Protein AF-A0A257L0M3-F1 (afdb_monomer_lite)

Structure (mmCIF, N/CA/C/O backbone):
data_AF-A0A257L0M3-F1
#
_entry.id   AF-A0A257L0M3-F1
#
loop_
_atom_site.group_PDB
_atom_site.id
_atom_site.type_symbol
_atom_site.label_atom_id
_atom_site.label_alt_id
_atom_site.label_comp_id
_atom_site.label_asym_id
_atom_site.label_entity_id
_atom_site.label_seq_id
_atom_site.pdbx_PDB_ins_code
_atom_site.Cartn_x
_atom_site.Cartn_y
_atom_site.Cartn_z
_atom_site.occupancy
_atom_site.B_iso_or_equiv
_atom_site.auth_seq_id
_atom_site.auth_comp_id
_atom_site.auth_asym_id
_atom_site.auth_atom_id
_atom_site.pdbx_PDB_model_num
ATOM 1 N N . MET A 1 1 ? -18.513 -4.319 19.931 1.00 28.31 1 MET A N 1
ATOM 2 C CA . MET A 1 1 ? -18.727 -4.997 21.227 1.00 28.31 1 MET A CA 1
ATOM 3 C C . MET A 1 1 ? -20.217 -4.934 21.518 1.00 28.31 1 MET A C 1
ATOM 5 O O . MET A 1 1 ? -20.731 -3.859 21.796 1.00 28.31 1 MET A O 1
ATOM 9 N N . HIS A 1 2 ? -20.927 -6.035 21.277 1.00 31.61 2 HIS A N 1
ATOM 10 C CA . HIS A 1 2 ? -22.366 -6.120 21.515 1.00 31.61 2 HIS A CA 1
ATOM 11 C C . HIS A 1 2 ? -22.559 -6.333 23.012 1.00 31.61 2 HIS A C 1
ATOM 13 O O . HIS A 1 2 ? -22.292 -7.417 23.520 1.00 31.61 2 HIS A O 1
ATOM 19 N N . PHE A 1 3 ? -22.949 -5.285 23.728 1.00 29.92 3 PHE A N 1
ATOM 20 C CA . PHE A 1 3 ? -23.363 -5.436 25.114 1.00 29.92 3 PHE A CA 1
ATOM 21 C C . PHE A 1 3 ? -24.826 -5.864 25.121 1.00 29.92 3 PHE A C 1
ATOM 23 O O . PHE A 1 3 ? -25.729 -5.040 25.011 1.00 29.92 3 PHE A O 1
ATOM 30 N N . ALA A 1 4 ? -25.052 -7.170 25.228 1.00 31.69 4 ALA A N 1
ATOM 31 C CA . ALA A 1 4 ? -26.301 -7.676 25.767 1.00 31.69 4 ALA A CA 1
ATOM 32 C C . ALA A 1 4 ? -26.230 -7.487 27.287 1.00 31.69 4 ALA A C 1
ATOM 34 O O . ALA A 1 4 ? -25.560 -8.239 27.990 1.00 31.69 4 ALA A O 1
ATOM 35 N N . GLY A 1 5 ? -26.852 -6.422 27.784 1.00 37.19 5 GLY A N 1
ATOM 36 C CA . GLY A 1 5 ? -27.081 -6.265 29.213 1.00 37.19 5 GLY A CA 1
ATOM 37 C C . GLY A 1 5 ? -28.329 -7.045 29.597 1.00 37.19 5 GLY A C 1
ATOM 38 O O . GLY A 1 5 ? -29.402 -6.764 29.073 1.00 37.19 5 GLY A O 1
ATOM 39 N N . ILE A 1 6 ? -28.192 -8.012 30.502 1.00 42.16 6 ILE A N 1
ATOM 40 C CA . ILE A 1 6 ? -29.328 -8.591 31.220 1.00 42.16 6 ILE A CA 1
ATOM 41 C C . ILE A 1 6 ? -29.352 -7.900 32.576 1.00 42.16 6 ILE A C 1
ATOM 43 O O . ILE A 1 6 ? -28.386 -7.991 33.332 1.00 42.16 6 ILE A O 1
ATOM 47 N N . TYR A 1 7 ? -30.441 -7.216 32.896 1.00 50.66 7 TYR A N 1
ATOM 48 C CA . TYR A 1 7 ? -30.700 -6.762 34.256 1.00 50.66 7 TYR A CA 1
ATOM 49 C C . TYR A 1 7 ? -32.107 -7.172 34.669 1.00 50.66 7 TYR A C 1
ATOM 51 O O . TYR A 1 7 ? -33.036 -7.195 33.864 1.00 50.66 7 TYR A O 1
ATOM 59 N N . TYR A 1 8 ? -32.229 -7.541 35.939 1.00 40.22 8 TYR A N 1
ATOM 60 C CA . TYR A 1 8 ? -33.493 -7.860 36.581 1.00 40.22 8 TYR A CA 1
ATOM 61 C C .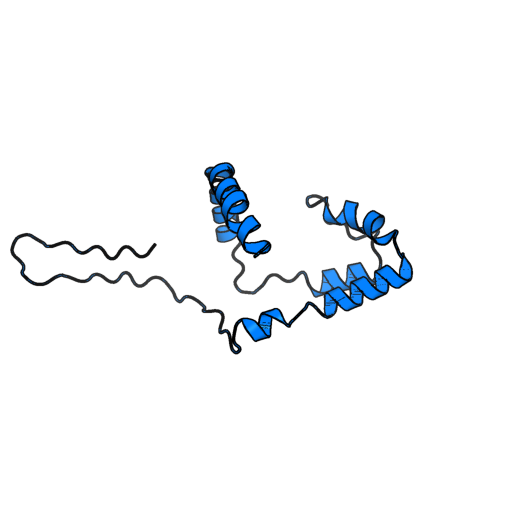 TYR A 1 8 ? -33.936 -6.638 37.379 1.00 40.22 8 TYR A C 1
ATOM 63 O O . TYR A 1 8 ? -33.232 -6.210 38.297 1.00 40.22 8 TYR A O 1
ATOM 71 N N . GLU A 1 9 ? -35.104 -6.084 37.067 1.00 51.84 9 GLU A N 1
ATOM 72 C CA . GLU A 1 9 ? -35.770 -5.182 38.003 1.00 51.84 9 GLU A CA 1
ATOM 73 C C . GLU A 1 9 ? -36.277 -5.997 39.201 1.00 51.84 9 GLU A C 1
ATOM 75 O O . GLU A 1 9 ? -36.806 -7.103 39.039 1.00 51.84 9 GLU A O 1
ATOM 80 N N . ARG A 1 10 ? -36.082 -5.484 40.426 1.00 43.84 10 ARG A N 1
ATOM 81 C CA . ARG A 1 10 ? -36.520 -6.181 41.646 1.00 43.84 10 ARG A CA 1
ATOM 82 C C . ARG A 1 10 ? -38.020 -6.464 41.559 1.00 43.84 10 ARG A C 1
ATOM 84 O O . ARG A 1 10 ? -38.823 -5.540 41.606 1.00 43.84 10 ARG A O 1
ATOM 91 N N . GLY A 1 11 ? -38.376 -7.746 41.497 1.00 56.09 11 GLY A N 1
ATOM 92 C CA . GLY A 1 11 ? -39.762 -8.215 41.554 1.00 56.09 11 GLY A CA 1
ATOM 93 C C . GLY A 1 11 ? -40.331 -8.779 40.250 1.00 56.09 11 GLY A C 1
ATOM 94 O O . GLY A 1 11 ? -41.473 -9.229 40.268 1.00 56.09 11 GLY A O 1
ATOM 95 N N . GLN A 1 12 ? -39.574 -8.822 39.147 1.00 46.19 12 GLN A N 1
ATOM 96 C CA . GLN A 1 12 ? -40.017 -9.488 37.914 1.00 46.19 12 GLN A CA 1
ATOM 97 C C . GLN A 1 12 ? -39.204 -10.750 37.598 1.00 46.19 12 GLN A C 1
ATOM 99 O O . GLN A 1 12 ? -37.977 -10.753 37.619 1.00 46.19 12 GLN A O 1
ATOM 104 N N . THR A 1 13 ? -39.912 -11.836 37.275 1.00 45.59 13 THR A N 1
ATOM 105 C CA . THR A 1 13 ? -39.354 -13.154 36.916 1.00 45.59 13 THR A CA 1
ATOM 106 C C . THR A 1 13 ? -39.085 -13.317 35.419 1.00 45.59 13 THR A C 1
ATOM 108 O O . THR A 1 13 ? -38.689 -14.396 34.982 1.00 45.59 13 THR A O 1
ATOM 111 N N . LYS A 1 14 ? -39.302 -12.270 34.612 1.00 42.16 14 LYS A N 1
ATOM 112 C CA . LYS A 1 14 ? -39.086 -12.303 33.162 1.00 42.16 14 LYS A CA 1
ATOM 113 C C . LYS A 1 14 ? -38.119 -11.191 32.745 1.00 42.16 14 LYS A C 1
ATOM 115 O O . LYS A 1 14 ? -38.353 -10.043 33.114 1.00 42.16 14 LYS A O 1
ATOM 120 N N . PRO A 1 15 ? -37.051 -11.505 31.992 1.00 39.66 15 PRO A N 1
ATOM 121 C CA . PRO A 1 15 ? -36.113 -10.500 31.507 1.00 39.66 15 PRO A CA 1
ATOM 122 C C . PRO A 1 15 ? -36.780 -9.596 30.462 1.00 39.66 15 PRO A C 1
ATOM 124 O O . PRO A 1 15 ? -37.447 -10.078 29.544 1.00 39.66 15 PRO A O 1
ATOM 127 N N . VAL A 1 16 ? -36.570 -8.285 30.583 1.00 48.84 16 VAL A N 1
ATOM 128 C CA . VAL A 1 16 ? -36.954 -7.304 29.562 1.00 48.84 16 VAL A CA 1
ATOM 129 C C . VAL A 1 16 ? -35.793 -7.172 28.579 1.00 48.84 16 VAL A C 1
ATOM 131 O O . VAL A 1 16 ? -34.702 -6.743 28.948 1.00 48.84 16 VAL A O 1
ATOM 134 N N . PHE A 1 17 ? -36.014 -7.563 27.324 1.00 41.12 17 PHE A N 1
ATOM 135 C CA . PHE A 1 17 ? -35.018 -7.442 26.262 1.00 41.12 17 PHE A CA 1
ATOM 136 C C . PHE A 1 17 ? -35.160 -6.097 25.556 1.00 41.12 17 PHE A C 1
ATOM 138 O O . PHE A 1 17 ? -36.172 -5.832 24.910 1.00 41.12 17 PHE A O 1
ATOM 145 N N . PHE A 1 18 ? -34.123 -5.267 25.630 1.00 39.47 18 PHE A N 1
ATOM 146 C CA . PHE A 1 18 ? -34.006 -4.072 24.802 1.00 39.47 18 PHE A CA 1
ATOM 147 C C . PHE A 1 18 ? -33.018 -4.355 23.667 1.00 39.47 18 PHE A C 1
ATOM 149 O O . PHE A 1 18 ? -31.834 -4.586 23.912 1.00 39.47 18 PHE A O 1
ATOM 156 N N . VAL A 1 19 ? -33.493 -4.354 22.419 1.00 35.94 19 VAL A N 1
ATOM 157 C CA . VAL A 1 19 ? -32.631 -4.466 21.234 1.00 35.94 19 VAL A CA 1
ATOM 158 C C . VAL A 1 19 ? -32.458 -3.075 20.641 1.00 35.94 19 VAL A C 1
ATOM 160 O O . VAL A 1 19 ? -33.368 -2.524 20.027 1.00 35.94 19 VAL A O 1
ATOM 163 N N . PHE A 1 20 ? -31.271 -2.496 20.820 1.00 35.41 20 PHE A N 1
ATOM 164 C CA . PHE A 1 20 ? -30.882 -1.275 20.123 1.00 35.41 20 PHE A CA 1
ATOM 165 C C . PHE A 1 20 ? -30.473 -1.643 18.687 1.00 35.41 20 PHE A C 1
ATOM 167 O O . PHE A 1 20 ? -29.341 -2.056 18.436 1.00 35.41 20 PHE A O 1
ATOM 174 N N . LEU A 1 21 ? -31.411 -1.548 17.740 1.00 37.38 21 LEU A N 1
ATOM 175 C CA . LEU A 1 21 ? -31.163 -1.785 16.313 1.00 37.38 21 LEU A CA 1
ATOM 176 C C . LEU A 1 21 ? -30.291 -0.657 15.739 1.00 37.38 21 LEU A C 1
ATOM 178 O O . LEU A 1 21 ? -30.779 0.430 15.430 1.00 37.38 21 LEU A O 1
ATOM 182 N N . ARG A 1 22 ? -28.985 -0.908 15.581 1.00 38.88 22 ARG A N 1
ATOM 183 C CA . ARG A 1 22 ? -28.062 -0.000 14.885 1.00 38.88 22 ARG A CA 1
ATOM 184 C C . ARG A 1 22 ? -27.864 -0.475 13.439 1.00 38.88 22 ARG A C 1
ATOM 186 O O . ARG A 1 22 ? -27.424 -1.594 13.227 1.00 38.88 22 ARG A O 1
ATOM 193 N N . LYS A 1 23 ? -28.236 0.410 12.501 1.00 41.84 23 LYS A N 1
ATOM 194 C CA . LYS A 1 23 ? -27.929 0.513 11.054 1.00 41.84 23 LYS A CA 1
ATOM 195 C C . LYS A 1 23 ? -27.315 -0.710 10.344 1.00 41.84 23 LYS A C 1
ATOM 197 O O . LYS A 1 23 ? -26.229 -1.155 10.687 1.00 41.84 23 LYS A O 1
ATOM 202 N N . GLN A 1 24 ? -27.991 -1.112 9.260 1.00 39.97 24 GLN A N 1
ATOM 203 C CA . GLN A 1 24 ? -27.569 -2.042 8.203 1.00 39.97 24 GLN A CA 1
ATOM 204 C C . GLN A 1 24 ? -26.044 -2.136 8.027 1.00 39.97 24 GLN A C 1
ATOM 206 O O . GLN A 1 24 ? -25.404 -1.229 7.498 1.00 39.97 24 GLN A O 1
ATOM 211 N N . HIS A 1 25 ? -25.477 -3.269 8.438 1.00 42.81 25 HIS A N 1
ATOM 212 C CA . HIS A 1 25 ? -24.152 -3.685 8.007 1.00 42.81 25 HIS A CA 1
ATOM 213 C C . HIS A 1 25 ? -24.250 -4.164 6.558 1.00 42.81 25 HIS A C 1
ATOM 215 O O . HIS A 1 25 ? -24.905 -5.165 6.272 1.00 42.81 25 HIS A O 1
ATOM 221 N N . MET A 1 26 ? -23.610 -3.440 5.640 1.00 41.91 26 MET A N 1
ATOM 222 C CA . MET A 1 26 ? -23.312 -3.957 4.310 1.00 41.91 26 MET A CA 1
ATOM 223 C C . MET A 1 26 ? -22.301 -5.094 4.488 1.00 41.91 26 MET A C 1
ATOM 225 O O . MET A 1 26 ? -21.114 -4.856 4.693 1.00 41.91 26 MET A O 1
ATOM 229 N N . TYR A 1 27 ? -22.788 -6.333 4.518 1.00 49.69 27 TYR A N 1
ATOM 230 C CA . TYR A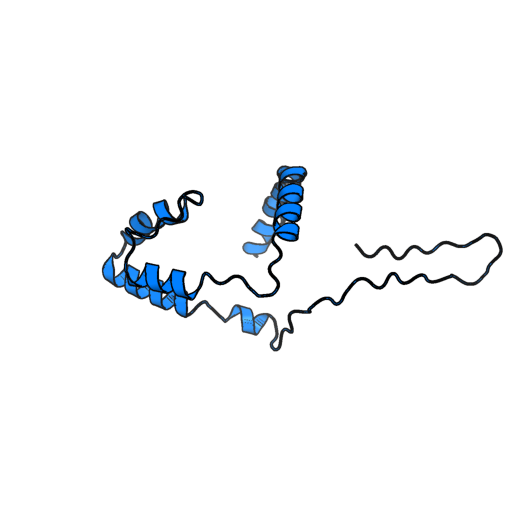 1 27 ? -21.935 -7.515 4.514 1.00 49.69 27 TYR A CA 1
ATOM 231 C C . TYR A 1 27 ? -21.253 -7.611 3.147 1.00 49.69 27 TYR A C 1
ATOM 233 O O . TYR A 1 27 ? -21.934 -7.606 2.122 1.00 49.69 27 TYR A O 1
ATOM 241 N N . PHE A 1 28 ? -19.920 -7.714 3.127 1.00 53.94 28 PHE A N 1
ATOM 242 C CA . PHE A 1 28 ? -19.195 -8.143 1.933 1.00 53.94 28 PHE A CA 1
ATOM 243 C C . PHE A 1 28 ? -19.673 -9.563 1.620 1.00 53.94 28 PHE A C 1
ATOM 245 O O . PHE A 1 28 ? -19.405 -10.500 2.376 1.00 53.94 28 PHE A O 1
ATOM 252 N N . LYS A 1 29 ? -20.493 -9.708 0.577 1.00 51.66 29 LYS A N 1
ATOM 253 C CA . LYS A 1 29 ? -21.022 -11.006 0.175 1.00 51.66 29 LYS A CA 1
ATOM 254 C C . LYS A 1 29 ? -19.874 -11.765 -0.480 1.00 51.66 29 LYS A C 1
ATOM 256 O O . LYS A 1 29 ? -19.539 -11.523 -1.631 1.00 51.66 29 LYS A O 1
ATOM 261 N N . MET A 1 30 ? -19.241 -12.636 0.294 1.00 59.88 30 MET A N 1
ATOM 262 C CA . MET A 1 30 ? -18.248 -13.579 -0.206 1.00 59.88 30 MET A CA 1
ATOM 263 C C . MET A 1 30 ? -19.003 -14.601 -1.058 1.00 59.88 30 MET A C 1
ATOM 265 O O . MET A 1 30 ? -19.607 -15.527 -0.521 1.00 59.88 30 MET A O 1
ATOM 269 N N . GLU A 1 31 ? -19.085 -14.363 -2.367 1.00 63.81 31 GLU A N 1
ATOM 270 C CA . GLU A 1 31 ? -19.781 -15.273 -3.290 1.00 63.81 31 GLU A CA 1
ATOM 271 C C . GLU A 1 31 ? -19.042 -16.612 -3.422 1.00 63.81 31 GLU A C 1
ATOM 273 O O . GLU A 1 31 ? -19.661 -17.645 -3.662 1.00 63.81 31 GLU A O 1
ATOM 278 N N . GLU A 1 32 ? -17.734 -16.598 -3.162 1.00 68.06 32 GLU A N 1
ATOM 279 C CA . GLU A 1 32 ? -16.848 -17.756 -3.109 1.00 68.06 32 GLU A CA 1
ATOM 280 C C . GLU A 1 32 ? -16.194 -17.870 -1.717 1.00 68.06 32 GLU A C 1
ATOM 282 O O . GLU A 1 32 ? -16.103 -16.895 -0.965 1.00 68.06 32 GLU A O 1
ATOM 287 N N . GLY A 1 33 ? -15.722 -19.067 -1.352 1.00 76.56 33 GLY A N 1
ATOM 288 C CA . GLY A 1 33 ? -14.977 -19.279 -0.105 1.00 76.56 33 GLY A CA 1
ATOM 289 C C . GLY A 1 33 ? -13.626 -18.546 -0.083 1.00 76.56 33 GLY A C 1
ATOM 290 O O . GLY A 1 33 ? -13.065 -18.220 -1.127 1.00 76.56 33 GLY A O 1
ATOM 291 N N . LEU A 1 34 ? -13.067 -18.326 1.116 1.00 78.94 34 LEU A N 1
ATOM 292 C CA . LEU A 1 34 ? -11.778 -17.631 1.311 1.00 78.94 34 LEU A CA 1
ATOM 293 C C . LEU A 1 34 ? -10.630 -18.223 0.477 1.00 78.94 34 LEU A C 1
ATOM 295 O O . LEU A 1 34 ? -9.771 -17.478 0.016 1.00 78.94 34 LEU A O 1
ATOM 299 N N . ASP A 1 35 ? -10.624 -19.540 0.263 1.00 84.38 35 ASP A N 1
ATOM 300 C CA . ASP A 1 35 ? -9.585 -20.217 -0.518 1.00 84.38 35 ASP A CA 1
ATOM 301 C C . ASP A 1 35 ? -9.545 -19.766 -1.978 1.00 84.38 35 ASP A C 1
ATOM 303 O O . ASP A 1 35 ? -8.460 -19.620 -2.531 1.00 84.38 35 ASP A O 1
ATOM 307 N N . ALA A 1 36 ? -10.698 -19.470 -2.584 1.00 85.88 36 ALA A N 1
ATOM 308 C CA . ALA A 1 36 ? -10.751 -18.987 -3.960 1.00 85.88 36 ALA A CA 1
ATOM 309 C C . ALA A 1 36 ? -10.142 -17.582 -4.086 1.00 85.88 36 ALA A C 1
ATOM 311 O O . ALA A 1 36 ? -9.394 -17.310 -5.021 1.00 85.88 36 ALA A O 1
ATOM 312 N N . TYR A 1 37 ? -10.396 -16.701 -3.114 1.00 84.38 37 TYR A N 1
ATOM 313 C CA . TYR A 1 37 ? -9.809 -15.358 -3.094 1.00 84.38 37 TYR A CA 1
ATOM 314 C C . TYR A 1 37 ? -8.302 -15.369 -2.830 1.00 84.38 37 TYR A C 1
ATOM 316 O O . TYR A 1 37 ? -7.598 -14.526 -3.371 1.00 84.38 37 TYR A O 1
ATOM 324 N N . ARG A 1 38 ? -7.785 -16.342 -2.067 1.00 84.25 38 ARG A N 1
ATOM 325 C CA . ARG A 1 38 ? -6.334 -16.505 -1.849 1.00 84.25 38 ARG A CA 1
ATOM 326 C C . ARG A 1 38 ? -5.559 -16.814 -3.132 1.00 84.25 38 ARG A C 1
ATOM 328 O O . ARG A 1 38 ? -4.360 -16.579 -3.169 1.00 84.25 38 ARG A O 1
ATOM 335 N N . GLN A 1 39 ? -6.228 -17.344 -4.156 1.00 87.94 39 GLN A N 1
ATOM 336 C CA . GLN A 1 39 ? -5.623 -17.646 -5.457 1.00 87.94 39 GLN A CA 1
ATOM 337 C C . GLN A 1 39 ? -5.735 -16.483 -6.458 1.00 87.94 39 GLN A C 1
ATOM 339 O O . GLN A 1 39 ? -5.274 -16.611 -7.589 1.00 87.94 39 GLN A O 1
ATOM 344 N N . LYS A 1 40 ? -6.365 -15.360 -6.082 1.00 88.19 40 LYS A N 1
ATOM 345 C CA . LYS A 1 40 ? -6.527 -14.187 -6.951 1.00 88.19 40 LYS A CA 1
ATOM 346 C C . LYS A 1 40 ? -5.455 -13.148 -6.619 1.00 88.19 40 LYS A C 1
ATOM 348 O O . LYS A 1 40 ? -5.388 -12.674 -5.489 1.00 88.19 40 LYS A O 1
ATOM 353 N N . GLY A 1 41 ? -4.632 -12.815 -7.612 1.00 89.62 41 GLY A N 1
ATOM 354 C CA . GLY A 1 41 ? -3.703 -11.683 -7.571 1.00 89.62 41 GLY A CA 1
ATOM 355 C C . GLY A 1 41 ? -4.332 -10.388 -8.094 1.00 89.62 41 GLY A C 1
ATOM 356 O O . GLY A 1 41 ? -5.545 -10.324 -8.321 1.00 89.62 41 GLY A O 1
ATOM 357 N N . ASP A 1 42 ? -3.496 -9.376 -8.320 1.00 93.62 42 ASP A N 1
ATOM 358 C CA . ASP A 1 42 ? -3.881 -8.114 -8.956 1.00 93.62 42 ASP A CA 1
ATOM 359 C C . ASP A 1 42 ? -3.308 -8.060 -10.376 1.00 93.62 42 ASP A C 1
ATOM 361 O O . ASP A 1 42 ? -2.214 -7.552 -10.605 1.00 93.62 42 ASP A O 1
ATOM 365 N N . LEU A 1 43 ? -4.075 -8.581 -11.339 1.00 93.12 43 LEU A N 1
ATOM 366 C CA . LEU A 1 43 ? -3.645 -8.680 -12.738 1.00 93.12 43 LEU A CA 1
ATOM 367 C C . LEU A 1 43 ? -3.225 -7.329 -13.334 1.00 93.12 43 LEU A C 1
ATOM 369 O O . LEU A 1 43 ? -2.278 -7.277 -14.113 1.00 93.12 43 LEU A O 1
ATOM 373 N N . LEU A 1 44 ? -3.913 -6.237 -12.982 1.00 92.81 44 LEU A N 1
ATOM 374 C CA . LEU A 1 44 ? -3.610 -4.921 -13.546 1.00 92.81 44 LEU A CA 1
ATOM 375 C C . LEU A 1 44 ? -2.283 -4.386 -13.001 1.00 92.81 44 LEU A C 1
ATOM 377 O O . LEU A 1 44 ? -1.494 -3.813 -13.757 1.00 92.81 44 LEU A O 1
ATOM 381 N N . ALA A 1 45 ? -2.029 -4.574 -11.704 1.00 93.62 45 ALA A N 1
ATOM 382 C CA . ALA A 1 45 ? -0.754 -4.209 -11.100 1.00 93.62 45 ALA A CA 1
ATOM 383 C C . ALA A 1 45 ? 0.386 -5.112 -11.600 1.00 93.62 45 ALA A C 1
ATOM 385 O O . ALA A 1 45 ? 1.465 -4.607 -11.916 1.00 93.62 45 ALA A O 1
ATOM 386 N N . ASP A 1 46 ? 0.142 -6.417 -11.734 1.00 94.56 46 ASP A N 1
ATOM 387 C CA . ASP A 1 46 ? 1.123 -7.395 -12.214 1.00 94.56 46 ASP A CA 1
ATOM 388 C C . ASP A 1 46 ? 1.591 -7.061 -13.644 1.00 94.56 46 ASP A C 1
ATOM 390 O O . ASP A 1 46 ? 2.795 -7.001 -13.912 1.00 94.56 46 ASP A O 1
ATOM 394 N N . GLU A 1 47 ? 0.658 -6.753 -14.553 1.00 95.25 47 GLU A N 1
ATOM 395 C CA . GLU A 1 47 ? 0.969 -6.345 -15.930 1.00 95.25 47 GLU A CA 1
ATOM 396 C C . GLU A 1 47 ? 1.747 -5.024 -15.998 1.00 95.25 47 GLU A C 1
ATOM 398 O O . GLU A 1 47 ? 2.663 -4.879 -16.817 1.00 95.25 47 GLU A O 1
ATOM 403 N N . LEU A 1 48 ? 1.402 -4.045 -15.153 1.00 94.25 48 LEU A N 1
ATOM 404 C CA . LEU A 1 48 ? 2.147 -2.789 -15.065 1.00 94.25 48 LEU A CA 1
ATOM 405 C C . LEU A 1 48 ? 3.582 -3.050 -14.601 1.00 94.25 48 LEU A C 1
ATOM 407 O O . LEU A 1 48 ? 4.530 -2.594 -15.242 1.00 94.25 48 LEU A O 1
ATOM 411 N N . MET A 1 49 ? 3.747 -3.800 -13.511 1.00 94.19 49 MET A N 1
ATOM 412 C CA . MET A 1 49 ? 5.061 -4.103 -12.950 1.00 94.19 49 MET A CA 1
ATOM 413 C C . MET A 1 49 ? 5.933 -4.864 -13.942 1.00 94.19 49 MET A C 1
ATOM 415 O O . MET A 1 49 ? 7.121 -4.559 -14.050 1.00 94.19 49 MET A O 1
ATOM 419 N N . GLN A 1 50 ? 5.356 -5.786 -14.716 1.00 95.12 50 GLN A N 1
ATOM 420 C CA . GLN A 1 50 ? 6.074 -6.472 -15.784 1.00 95.12 50 GLN A CA 1
ATOM 421 C C . GLN A 1 50 ? 6.604 -5.485 -16.835 1.00 95.12 50 GLN A C 1
ATOM 423 O O . GLN A 1 50 ? 7.799 -5.501 -17.129 1.00 95.12 50 GLN A O 1
ATOM 428 N N . LYS A 1 51 ? 5.761 -4.582 -17.354 1.00 94.44 51 LYS A N 1
ATOM 429 C CA . LYS A 1 51 ? 6.173 -3.577 -18.356 1.00 94.44 51 LYS A CA 1
ATOM 430 C C . LYS A 1 51 ? 7.269 -2.652 -17.834 1.00 94.44 51 LYS A C 1
ATOM 432 O O . LYS A 1 51 ? 8.259 -2.394 -18.519 1.00 94.44 51 LYS A O 1
ATOM 437 N N . LEU A 1 52 ? 7.116 -2.170 -16.603 1.00 94.06 52 LEU A N 1
ATOM 438 C CA . LEU A 1 52 ? 8.108 -1.305 -15.969 1.00 94.06 52 LEU A CA 1
ATOM 439 C C . LEU A 1 52 ? 9.430 -2.043 -15.729 1.00 94.06 52 LEU A C 1
ATOM 441 O O . LEU A 1 52 ? 10.506 -1.461 -15.887 1.00 94.06 52 LEU A O 1
ATOM 445 N N . PHE A 1 53 ? 9.369 -3.328 -15.381 1.00 95.62 53 PHE A N 1
ATOM 446 C CA . PHE A 1 53 ? 10.556 -4.151 -15.188 1.00 95.62 53 PHE A CA 1
ATOM 447 C C . PHE A 1 53 ? 11.261 -4.457 -16.513 1.00 95.62 53 PHE A C 1
ATOM 449 O O . PHE A 1 53 ? 12.485 -4.400 -16.571 1.00 95.62 53 PHE A O 1
ATOM 456 N N . GLU A 1 54 ? 10.526 -4.706 -17.596 1.00 95.56 54 GLU A N 1
ATOM 457 C CA . GLU A 1 54 ? 11.097 -4.848 -18.943 1.00 95.56 54 GLU A CA 1
ATOM 458 C C . GLU A 1 54 ? 11.809 -3.561 -19.398 1.00 95.56 54 GLU A C 1
ATOM 460 O O . GLU A 1 54 ? 12.850 -3.629 -20.054 1.00 95.56 54 GLU A O 1
ATOM 465 N N . LYS A 1 55 ? 11.299 -2.390 -18.994 1.00 94.50 55 LYS A N 1
ATOM 466 C CA . LYS A 1 55 ? 11.867 -1.075 -19.331 1.00 94.50 55 LYS A CA 1
ATOM 467 C C . LYS A 1 55 ? 13.104 -0.710 -18.504 1.00 94.50 55 LYS A C 1
ATOM 469 O O . LYS A 1 55 ? 14.101 -0.250 -19.058 1.00 94.50 55 LYS A O 1
ATOM 474 N N . HIS A 1 56 ? 13.055 -0.902 -17.185 1.00 93.19 56 HIS A N 1
ATOM 475 C CA . HIS A 1 56 ? 14.072 -0.388 -16.248 1.00 93.19 56 HIS A CA 1
ATOM 476 C C . HIS A 1 56 ? 14.928 -1.472 -15.585 1.00 93.19 56 HIS A C 1
ATOM 478 O O . HIS A 1 56 ? 15.951 -1.174 -14.954 1.00 93.19 56 HIS A O 1
ATOM 484 N N . GLY A 1 57 ? 14.530 -2.737 -15.708 1.00 93.00 57 GLY A N 1
ATOM 485 C CA . GLY A 1 57 ? 15.170 -3.879 -15.067 1.00 93.00 57 GLY A CA 1
ATOM 486 C C . GLY A 1 57 ? 15.287 -3.709 -13.552 1.00 93.00 57 GLY A C 1
ATOM 487 O O . GLY A 1 57 ? 14.415 -3.165 -12.876 1.00 93.00 57 GLY A O 1
ATOM 488 N N . HIS A 1 58 ? 16.429 -4.124 -13.006 1.00 91.75 58 HIS A N 1
ATOM 489 C CA . HIS A 1 58 ? 16.725 -4.059 -11.571 1.00 91.75 58 HIS A CA 1
ATOM 490 C C . HIS A 1 58 ? 16.709 -2.638 -10.974 1.00 91.75 58 HIS A C 1
ATOM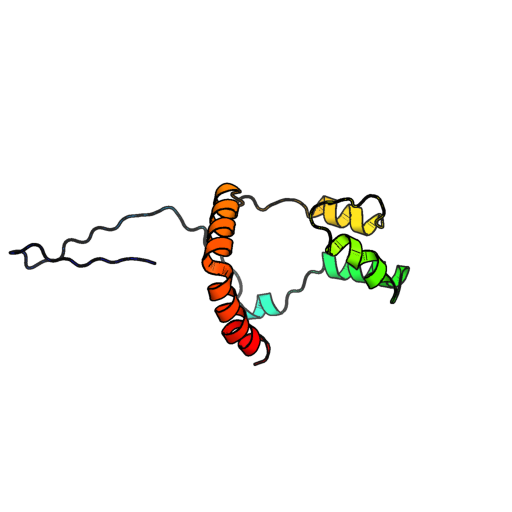 492 O O . HIS A 1 58 ? 16.634 -2.495 -9.755 1.00 91.75 58 HIS A O 1
ATOM 498 N N . LYS A 1 59 ? 16.787 -1.583 -11.799 1.00 92.00 59 LYS A N 1
ATOM 499 C CA . LYS A 1 59 ? 16.770 -0.191 -11.320 1.00 92.00 59 LYS A CA 1
ATOM 500 C C . LYS A 1 59 ? 15.371 0.299 -10.962 1.00 92.00 59 LYS A C 1
ATOM 502 O O . LYS A 1 59 ? 15.265 1.318 -10.285 1.00 92.00 59 LYS A O 1
ATOM 507 N N . LEU A 1 60 ? 14.323 -0.428 -11.359 1.00 90.88 60 LEU A N 1
ATOM 508 C CA . LEU A 1 60 ? 12.934 -0.037 -11.129 1.00 90.88 60 LEU A CA 1
ATOM 509 C C . LEU A 1 60 ? 12.650 0.300 -9.659 1.00 90.88 60 LEU A C 1
ATOM 511 O O . LEU A 1 60 ? 12.020 1.310 -9.370 1.00 90.88 60 LEU A O 1
ATOM 515 N N . GLY A 1 61 ? 13.175 -0.498 -8.724 1.00 86.00 61 GLY A N 1
ATOM 516 C CA . GLY A 1 61 ? 13.001 -0.239 -7.294 1.00 86.00 61 GLY A CA 1
ATOM 517 C C . GLY A 1 61 ? 13.552 1.124 -6.868 1.00 86.00 61 GLY A C 1
ATOM 518 O O . GLY A 1 61 ? 12.883 1.856 -6.153 1.00 86.00 61 GLY A O 1
ATOM 519 N N . ALA A 1 62 ? 14.730 1.519 -7.356 1.00 87.81 62 ALA A N 1
ATOM 520 C CA . ALA A 1 62 ? 15.311 2.823 -7.032 1.00 87.81 62 ALA A CA 1
ATOM 521 C C . ALA A 1 62 ? 14.516 3.999 -7.629 1.00 87.81 62 ALA A C 1
ATOM 523 O O . ALA A 1 62 ? 14.543 5.088 -7.066 1.00 87.81 62 ALA A O 1
ATOM 524 N N . ILE A 1 63 ? 13.811 3.774 -8.743 1.00 86.88 63 ILE A N 1
ATOM 525 C CA . ILE A 1 63 ? 12.956 4.774 -9.399 1.00 86.88 63 ILE A CA 1
ATOM 526 C C . ILE A 1 63 ? 11.631 4.930 -8.641 1.00 86.88 63 ILE A C 1
ATOM 528 O O . ILE A 1 63 ? 11.186 6.049 -8.404 1.00 86.88 63 ILE A O 1
ATOM 532 N N . LEU A 1 64 ? 11.015 3.818 -8.226 1.00 86.88 64 LEU A N 1
ATOM 533 C CA . LEU A 1 64 ? 9.711 3.833 -7.558 1.00 86.88 64 LEU A CA 1
ATOM 534 C C . LEU A 1 64 ? 9.794 4.167 -6.065 1.00 86.88 64 LEU A C 1
ATOM 536 O O . LEU A 1 64 ? 8.885 4.797 -5.536 1.00 86.88 64 LEU A O 1
ATOM 540 N N . MET A 1 65 ? 10.851 3.751 -5.364 1.00 86.44 65 MET A N 1
ATOM 541 C CA . MET A 1 65 ? 10.928 3.880 -3.902 1.00 86.44 65 MET A CA 1
ATOM 542 C C . MET A 1 65 ? 10.806 5.318 -3.379 1.00 86.44 65 MET A C 1
ATOM 544 O O . MET A 1 65 ? 10.063 5.495 -2.417 1.00 86.44 65 MET A O 1
ATOM 548 N N . PRO A 1 66 ? 11.465 6.341 -3.965 1.00 84.06 66 PRO A N 1
ATOM 549 C CA . PRO A 1 66 ? 11.286 7.725 -3.525 1.00 84.06 66 PRO A CA 1
ATOM 550 C C . PRO A 1 66 ? 9.817 8.147 -3.589 1.00 84.06 66 PRO A C 1
ATOM 552 O O . PRO A 1 66 ? 9.275 8.638 -2.603 1.00 84.06 66 PRO A O 1
ATOM 555 N N . PHE A 1 67 ? 9.161 7.834 -4.708 1.00 80.88 67 PHE A N 1
ATOM 556 C CA . PHE A 1 67 ? 7.752 8.119 -4.943 1.00 80.88 67 PHE A CA 1
ATOM 557 C C . PHE A 1 67 ? 6.826 7.377 -3.957 1.00 80.88 67 PHE A C 1
ATOM 559 O O . PHE A 1 67 ? 5.915 7.970 -3.396 1.00 80.88 67 PHE A O 1
ATOM 566 N N . LEU A 1 68 ? 7.084 6.098 -3.674 1.00 81.31 68 LEU A N 1
ATOM 567 C CA . LEU A 1 68 ? 6.275 5.307 -2.733 1.00 81.31 68 LEU A CA 1
ATOM 568 C C . LEU A 1 68 ? 6.521 5.650 -1.256 1.00 81.31 68 LEU A C 1
ATOM 570 O O . LEU A 1 68 ? 5.798 5.158 -0.390 1.00 81.31 68 LEU A O 1
ATOM 574 N N . SER A 1 69 ? 7.563 6.424 -0.956 1.00 82.31 69 SER A N 1
ATOM 575 C CA . SER A 1 69 ? 7.942 6.783 0.414 1.00 82.31 69 SER A CA 1
ATOM 576 C C . SER A 1 69 ? 7.473 8.172 0.841 1.00 82.31 69 SER A C 1
ATOM 578 O O . SER A 1 69 ? 7.355 8.417 2.043 1.00 82.31 69 SER A O 1
ATOM 580 N N . ASP A 1 70 ? 7.191 9.059 -0.117 1.00 77.88 70 ASP A N 1
ATOM 581 C CA . ASP A 1 70 ? 6.672 10.399 0.140 1.00 77.88 70 ASP A CA 1
ATOM 582 C C . ASP A 1 70 ? 5.152 10.429 -0.065 1.00 77.88 70 ASP A C 1
ATOM 584 O O . ASP A 1 70 ? 4.638 10.449 -1.180 1.00 77.88 70 ASP A O 1
ATOM 588 N N . PHE A 1 71 ? 4.425 10.417 1.051 1.00 68.75 71 PHE A N 1
ATOM 589 C CA . PHE A 1 71 ? 2.963 10.477 1.068 1.00 68.75 71 PHE A CA 1
ATOM 590 C C . PHE A 1 71 ? 2.425 11.909 1.202 1.00 68.75 71 PHE A C 1
ATOM 592 O O . PHE A 1 71 ? 1.208 12.104 1.202 1.00 68.75 71 PHE A O 1
ATOM 599 N N . ASP A 1 72 ? 3.295 12.912 1.330 1.00 69.88 72 ASP A N 1
ATOM 600 C CA . ASP A 1 72 ? 2.898 14.317 1.421 1.00 69.88 72 ASP A CA 1
ATOM 601 C C . ASP A 1 72 ? 2.886 14.956 0.026 1.00 69.88 72 ASP A C 1
ATOM 603 O O . ASP A 1 72 ? 1.962 15.706 -0.309 1.00 69.88 72 ASP A O 1
ATOM 607 N N . THR A 1 73 ? 3.856 14.606 -0.825 1.00 63.84 73 THR A N 1
ATOM 608 C CA . THR A 1 73 ? 3.940 15.073 -2.213 1.00 63.84 73 THR A CA 1
ATOM 609 C C . THR A 1 73 ? 3.542 13.966 -3.195 1.00 63.84 73 THR A C 1
ATOM 611 O O . THR A 1 73 ? 4.349 13.212 -3.719 1.00 63.84 73 THR A O 1
ATOM 614 N N . HIS A 1 74 ? 2.240 13.859 -3.474 1.00 64.44 74 HIS A N 1
ATOM 615 C CA . HIS A 1 74 ? 1.702 12.941 -4.489 1.00 64.44 74 HIS A CA 1
ATOM 616 C C . HIS A 1 74 ? 1.959 13.467 -5.918 1.00 64.44 74 HIS A C 1
ATOM 618 O O . HIS A 1 74 ? 1.013 13.692 -6.678 1.00 64.44 74 HIS A O 1
ATOM 624 N N . ASP A 1 75 ? 3.219 13.721 -6.278 1.00 72.50 75 ASP A N 1
ATOM 625 C CA . ASP A 1 75 ? 3.588 14.148 -7.627 1.00 72.50 75 ASP A CA 1
ATOM 626 C C . ASP A 1 75 ? 4.025 12.957 -8.491 1.00 72.50 75 ASP A C 1
ATOM 628 O O . ASP A 1 75 ? 5.052 12.320 -8.266 1.00 72.50 75 ASP A O 1
ATOM 632 N N . PHE A 1 76 ? 3.222 12.673 -9.514 1.00 74.81 76 PHE A N 1
ATOM 633 C CA . PHE A 1 76 ? 3.474 11.620 -10.494 1.00 74.81 76 PHE A CA 1
ATOM 634 C C . PHE A 1 76 ? 4.104 12.163 -11.783 1.0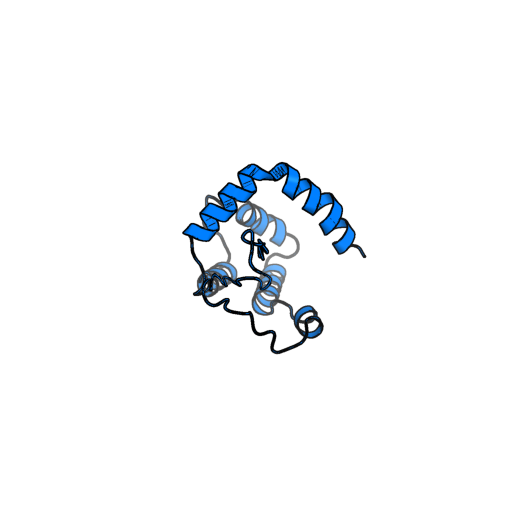0 74.81 76 PHE A C 1
ATOM 636 O O . PHE A 1 76 ? 4.254 11.409 -12.741 1.00 74.81 76 PHE A O 1
ATOM 643 N N . SER A 1 77 ? 4.441 13.455 -11.861 1.00 77.31 77 SER A N 1
ATOM 644 C CA . SER A 1 77 ? 4.873 14.125 -13.096 1.00 77.31 77 SER A CA 1
ATOM 645 C C . SER A 1 77 ? 6.112 13.494 -13.745 1.00 77.31 77 SER A C 1
ATOM 647 O O . SER A 1 77 ? 6.161 13.378 -14.973 1.00 77.31 77 SER A O 1
ATOM 649 N N . GLU A 1 78 ? 7.056 13.003 -12.942 1.00 81.75 78 GLU A N 1
ATOM 650 C CA . GLU A 1 78 ? 8.298 12.365 -13.404 1.00 81.75 78 GLU A CA 1
ATOM 651 C C . GLU A 1 78 ? 8.166 10.854 -13.668 1.00 81.75 78 GLU A C 1
ATOM 653 O O . GLU A 1 78 ? 9.123 10.216 -14.102 1.00 81.75 78 GLU A O 1
ATOM 658 N N . GLN A 1 79 ? 6.988 10.265 -13.433 1.00 85.31 79 GLN A N 1
ATOM 659 C CA . GLN A 1 79 ? 6.760 8.834 -13.644 1.00 85.31 79 GLN A CA 1
ATOM 660 C C . GLN A 1 79 ? 6.500 8.496 -15.115 1.00 85.31 79 GLN A C 1
ATOM 662 O O . GLN A 1 79 ? 6.094 9.342 -15.919 1.00 85.31 79 GLN A O 1
ATOM 667 N N . ASP A 1 80 ? 6.694 7.222 -15.448 1.00 89.19 80 ASP A N 1
ATOM 668 C CA . ASP A 1 80 ? 6.315 6.668 -16.742 1.00 89.19 80 ASP A CA 1
ATOM 669 C C . ASP A 1 80 ? 4.822 6.870 -17.035 1.00 89.19 80 ASP A C 1
ATOM 671 O O . ASP A 1 80 ? 3.979 6.852 -16.131 1.00 89.19 80 ASP A O 1
ATOM 675 N N . ASP A 1 81 ? 4.490 7.038 -18.314 1.00 90.81 81 ASP A N 1
ATOM 676 C CA . ASP A 1 81 ? 3.114 7.266 -18.760 1.00 90.81 81 ASP A CA 1
ATOM 677 C C . ASP A 1 81 ? 2.197 6.095 -18.384 1.00 90.81 81 ASP A C 1
ATOM 679 O O . ASP A 1 81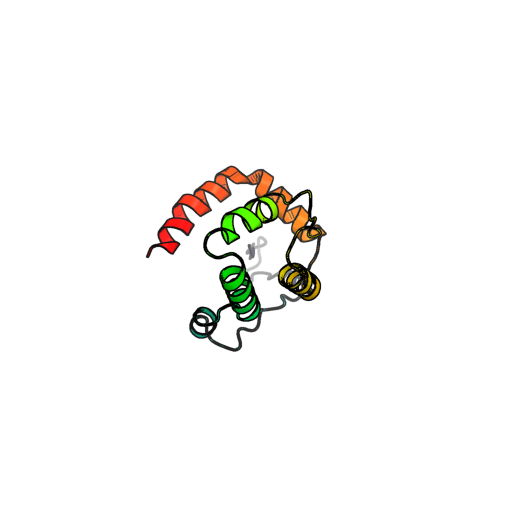 ? 1.040 6.303 -18.012 1.00 90.81 81 ASP A O 1
ATOM 683 N N . GLU A 1 82 ? 2.725 4.869 -18.396 1.00 90.69 82 GLU A N 1
ATOM 684 C CA . GLU A 1 82 ? 2.024 3.665 -17.956 1.00 90.69 82 GLU A CA 1
ATOM 685 C C . GLU A 1 82 ? 1.648 3.732 -16.469 1.00 90.69 82 GLU A C 1
ATOM 687 O O . GLU A 1 82 ? 0.514 3.420 -16.099 1.00 90.69 82 GLU A O 1
ATOM 692 N N . THR A 1 83 ? 2.572 4.197 -15.623 1.00 90.25 83 THR A N 1
ATOM 693 C CA . THR A 1 83 ? 2.345 4.378 -14.183 1.00 90.25 83 THR A CA 1
ATOM 694 C C . THR A 1 83 ? 1.300 5.459 -13.940 1.00 90.25 83 THR A C 1
ATOM 696 O O . THR A 1 83 ? 0.338 5.236 -13.204 1.00 90.25 83 THR A O 1
ATOM 699 N N . LYS A 1 84 ? 1.430 6.613 -14.606 1.00 90.19 84 LYS A N 1
ATOM 700 C CA . LYS A 1 84 ? 0.455 7.712 -14.509 1.00 90.19 84 LYS A CA 1
ATOM 701 C C . LYS A 1 84 ? -0.947 7.242 -14.883 1.00 90.19 84 LYS A C 1
ATOM 703 O O . LYS A 1 84 ? -1.890 7.456 -14.125 1.00 90.19 84 LYS A O 1
ATOM 708 N N . ALA A 1 85 ? -1.078 6.563 -16.021 1.00 91.06 85 ALA A N 1
ATOM 709 C CA . ALA A 1 85 ? -2.359 6.056 -16.497 1.00 91.06 85 ALA A CA 1
ATOM 710 C C . ALA A 1 85 ? -2.973 5.043 -15.520 1.00 91.06 85 ALA A C 1
ATOM 712 O O . ALA A 1 85 ? -4.177 5.085 -15.266 1.00 91.06 85 ALA A O 1
ATOM 713 N N . PHE A 1 86 ? -2.164 4.154 -14.940 1.00 92.62 86 PHE A N 1
ATOM 714 C CA . PHE A 1 86 ? -2.641 3.187 -13.956 1.00 92.62 86 PHE A CA 1
ATOM 715 C C . PHE A 1 86 ? -3.225 3.866 -12.713 1.00 92.62 86 PHE A C 1
ATOM 717 O O . PHE A 1 86 ? -4.350 3.551 -12.320 1.00 92.62 86 PHE A O 1
ATOM 724 N N . PHE A 1 87 ? -2.508 4.817 -12.110 1.00 88.38 87 PHE A N 1
ATOM 725 C CA . PHE A 1 87 ? -2.996 5.514 -10.917 1.00 88.38 87 PHE A CA 1
ATOM 726 C C . PHE A 1 87 ? -4.215 6.388 -11.217 1.00 88.38 87 PHE A C 1
ATOM 728 O O . PHE A 1 87 ? -5.181 6.368 -10.454 1.00 88.38 87 PHE A O 1
ATOM 735 N N . GLU A 1 88 ? -4.230 7.088 -12.351 1.00 88.62 88 GLU A N 1
ATOM 736 C CA . GLU A 1 88 ? -5.383 7.893 -12.767 1.00 88.62 88 GLU A CA 1
ATOM 737 C C . GLU A 1 88 ? -6.659 7.056 -12.922 1.00 88.62 88 GLU A C 1
ATOM 739 O O . GLU A 1 88 ? -7.737 7.505 -12.526 1.00 88.62 88 GLU A O 1
ATOM 744 N N . ASN A 1 89 ? -6.535 5.823 -13.419 1.00 91.00 89 ASN A N 1
ATOM 745 C CA . ASN A 1 89 ? -7.662 4.904 -13.577 1.00 91.00 89 ASN A CA 1
ATOM 746 C C . ASN A 1 89 ? -8.099 4.231 -12.263 1.00 91.00 89 ASN A C 1
ATOM 748 O O . ASN A 1 89 ? -9.256 3.831 -12.153 1.00 91.00 89 ASN A O 1
ATOM 752 N N . ASN A 1 90 ? -7.212 4.119 -11.267 1.00 89.94 90 ASN A N 1
ATOM 753 C CA . ASN A 1 90 ? -7.464 3.373 -10.023 1.00 89.94 90 ASN A CA 1
ATOM 754 C C . ASN A 1 90 ? -7.571 4.252 -8.760 1.00 89.94 90 ASN A C 1
ATOM 756 O O . ASN A 1 90 ? -7.755 3.733 -7.662 1.00 89.94 90 ASN A O 1
ATOM 760 N N . LYS A 1 91 ? -7.508 5.584 -8.878 1.00 87.56 91 LYS A N 1
ATOM 761 C CA . LYS A 1 91 ? -7.572 6.514 -7.728 1.00 87.56 91 LYS A CA 1
ATOM 762 C C . LYS A 1 91 ? -8.949 6.662 -7.074 1.00 87.56 91 LYS A C 1
ATOM 764 O O . LYS A 1 91 ? -9.084 7.378 -6.081 1.00 87.56 91 LYS A O 1
ATOM 769 N N . SER A 1 92 ? -9.999 6.070 -7.642 1.00 90.00 92 SER A N 1
ATOM 770 C CA . SER A 1 92 ? -11.355 6.235 -7.120 1.00 90.00 92 SER A CA 1
ATOM 771 C C . SER A 1 92 ? -11.516 5.531 -5.777 1.00 90.00 92 SER A C 1
ATOM 773 O O . SER A 1 92 ? -11.303 4.325 -5.664 1.00 90.00 92 SER A O 1
ATOM 775 N N . LEU A 1 93 ? -11.974 6.271 -4.772 1.00 89.06 93 LEU A N 1
ATOM 776 C CA . LEU A 1 93 ? -12.358 5.688 -3.494 1.00 89.06 93 LEU A CA 1
ATOM 777 C C . LEU A 1 93 ? -13.675 4.910 -3.631 1.00 89.06 93 LEU A C 1
ATOM 779 O O . LEU A 1 93 ? -14.546 5.295 -4.419 1.00 89.06 93 LEU A O 1
ATOM 783 N N . PRO A 1 94 ? -13.858 3.832 -2.854 1.00 89.75 94 PRO A N 1
ATOM 784 C CA . PRO A 1 94 ? -15.084 3.056 -2.912 1.00 89.75 94 PRO A CA 1
ATOM 785 C C . PRO A 1 94 ? -16.295 3.877 -2.425 1.00 89.75 94 PRO A C 1
ATOM 787 O O . PRO A 1 94 ? -16.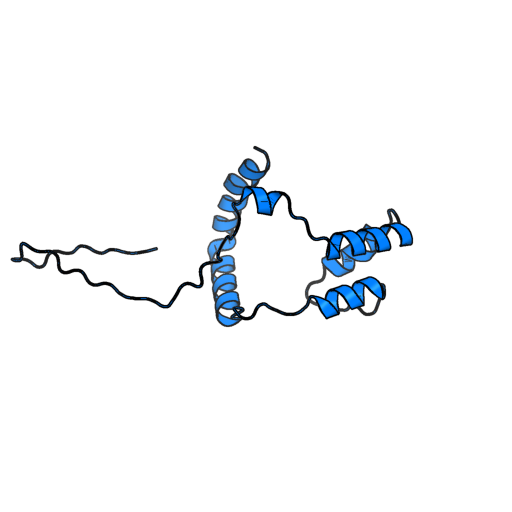145 4.735 -1.553 1.00 89.75 94 PRO A O 1
ATOM 790 N N . PRO A 1 95 ? -17.526 3.573 -2.884 1.00 89.50 95 PRO A N 1
ATOM 791 C CA . PRO A 1 95 ? -18.727 4.340 -2.525 1.00 89.50 95 PRO A CA 1
ATOM 792 C C . PRO A 1 95 ? -19.052 4.386 -1.025 1.00 89.50 95 PRO A C 1
ATOM 794 O O . PRO A 1 95 ? -19.794 5.254 -0.576 1.00 89.50 95 PRO A O 1
ATOM 797 N N . PHE A 1 96 ? -18.526 3.437 -0.248 1.00 88.81 96 PHE A N 1
ATOM 798 C CA . PHE A 1 96 ? -18.714 3.356 1.203 1.00 88.81 96 PHE A CA 1
ATOM 799 C C . PHE A 1 96 ? -17.650 4.123 2.002 1.00 88.81 96 PHE A C 1
ATOM 801 O O . PHE A 1 96 ? -17.636 4.047 3.231 1.00 88.81 96 PHE A O 1
ATOM 808 N N . TYR A 1 97 ? -16.737 4.820 1.327 1.00 92.19 97 TYR A N 1
ATOM 809 C CA . TYR A 1 97 ? -15.716 5.629 1.974 1.00 92.19 97 TYR A CA 1
ATOM 810 C C . TYR A 1 97 ? -16.344 6.777 2.785 1.00 92.19 97 TYR A C 1
ATOM 812 O O . TYR A 1 97 ? -17.112 7.578 2.256 1.00 92.19 97 TYR A O 1
ATOM 820 N N . ASP A 1 98 ? -15.973 6.884 4.065 1.00 94.31 98 ASP A N 1
ATOM 821 C CA . ASP A 1 98 ? -16.365 7.987 4.949 1.00 94.31 98 ASP A CA 1
ATOM 822 C C . ASP A 1 98 ? -15.126 8.582 5.629 1.00 94.31 98 ASP A C 1
ATOM 824 O O . ASP A 1 98 ? -14.531 7.988 6.532 1.00 94.31 98 ASP A O 1
ATOM 828 N N . LEU A 1 99 ? -14.763 9.800 5.217 1.00 93.50 99 LEU A N 1
ATOM 829 C CA . LEU A 1 99 ? -13.608 10.519 5.750 1.00 93.50 99 LEU A CA 1
ATOM 830 C C . LEU A 1 99 ? -13.695 10.722 7.271 1.00 93.50 99 LEU A C 1
ATOM 832 O O . LEU A 1 99 ? -12.674 10.660 7.954 1.00 93.50 99 LEU A O 1
ATOM 836 N N . LYS A 1 100 ? -14.891 10.938 7.834 1.00 95.56 100 LYS A N 1
ATOM 837 C CA . LYS A 1 100 ? -15.042 11.154 9.283 1.00 95.56 100 LYS A CA 1
ATOM 838 C C . LYS A 1 100 ? -14.705 9.893 10.065 1.00 95.56 100 LYS A C 1
ATOM 840 O O . LYS A 1 100 ? -14.084 9.972 11.125 1.00 95.56 100 LYS A O 1
ATOM 845 N N . GLU A 1 101 ? -15.092 8.736 9.540 1.00 95.19 101 GLU A N 1
ATOM 846 C CA . GLU A 1 101 ? -14.773 7.443 10.142 1.00 95.19 101 GLU A CA 1
ATOM 847 C C . GLU A 1 101 ? -13.269 7.152 10.057 1.00 95.19 101 GLU A C 1
ATOM 849 O O . GLU A 1 101 ? -12.690 6.709 11.050 1.00 95.19 101 GLU A O 1
ATOM 854 N N . ILE A 1 102 ? -12.618 7.486 8.935 1.00 94.69 102 ILE A N 1
ATOM 855 C CA . ILE A 1 102 ? -11.159 7.367 8.769 1.00 94.69 102 ILE A CA 1
ATOM 856 C C . ILE A 1 102 ? -10.400 8.262 9.753 1.00 94.69 102 ILE A C 1
ATOM 858 O O . ILE A 1 102 ? -9.471 7.795 10.418 1.00 94.69 102 ILE A O 1
ATOM 862 N N . VAL A 1 103 ? -10.809 9.525 9.905 1.00 96.19 103 VAL A N 1
ATOM 863 C CA . VAL A 1 103 ? -10.191 10.452 10.870 1.00 96.19 103 VAL A CA 1
ATOM 864 C C . VAL A 1 103 ? -10.356 9.920 12.293 1.00 96.19 103 VAL A C 1
ATOM 866 O O . VAL A 1 103 ? -9.377 9.801 13.027 1.00 96.19 103 VAL A O 1
ATOM 869 N N . ARG A 1 104 ? -11.566 9.481 12.664 1.00 96.81 104 ARG A N 1
ATOM 870 C CA . ARG A 1 104 ? -11.825 8.903 13.991 1.00 96.81 104 ARG A CA 1
ATOM 871 C C . ARG A 1 104 ? -10.993 7.643 14.251 1.00 96.81 104 ARG A C 1
ATOM 873 O O . ARG A 1 104 ? -10.501 7.453 15.363 1.00 96.81 104 ARG A O 1
ATOM 880 N N . ALA A 1 105 ? -10.857 6.767 13.256 1.00 95.38 105 ALA A N 1
ATOM 881 C CA . ALA A 1 105 ? -10.033 5.565 13.355 1.00 95.38 105 ALA A CA 1
ATOM 882 C C . ALA A 1 105 ? -8.545 5.914 13.508 1.00 95.38 105 ALA A C 1
ATOM 884 O O . ALA A 1 105 ? -7.858 5.314 14.333 1.00 95.38 105 ALA A O 1
ATOM 885 N N . THR A 1 106 ? -8.073 6.927 12.782 1.00 95.19 106 THR A N 1
ATOM 886 C CA . THR A 1 106 ? -6.704 7.447 12.889 1.00 95.19 106 THR A CA 1
ATOM 887 C C . THR A 1 106 ? -6.418 7.998 14.286 1.00 95.19 106 THR A C 1
ATOM 889 O O . THR A 1 106 ? -5.393 7.662 14.878 1.00 95.19 106 THR A O 1
ATOM 892 N N . ASP A 1 107 ? -7.329 8.786 14.859 1.00 97.56 107 ASP A N 1
ATOM 893 C CA . ASP A 1 107 ? -7.174 9.324 16.217 1.00 97.56 107 ASP A CA 1
ATOM 894 C C . ASP A 1 107 ? -7.147 8.212 17.272 1.00 97.56 107 ASP A C 1
ATOM 896 O O . ASP A 1 107 ? -6.345 8.239 18.211 1.00 97.56 107 ASP A O 1
ATOM 900 N N . PHE A 1 108 ? -7.989 7.189 17.097 1.00 97.62 108 PHE A N 1
ATOM 901 C CA . PHE A 1 108 ? -7.964 5.998 17.939 1.00 97.62 108 PHE A CA 1
ATOM 902 C C . PHE A 1 108 ? -6.626 5.256 17.827 1.00 97.62 108 PHE A C 1
ATOM 904 O O . PHE A 1 108 ? -6.031 4.920 18.852 1.00 97.62 108 PHE A O 1
ATOM 911 N N . PHE A 1 109 ? -6.132 5.032 16.605 1.00 96.56 109 PHE A N 1
ATOM 912 C CA . PHE A 1 109 ? -4.841 4.387 16.374 1.00 96.56 109 PHE A CA 1
ATOM 913 C C . PHE A 1 109 ? -3.712 5.158 17.058 1.00 96.56 109 PHE A C 1
ATOM 915 O O . PHE A 1 109 ? -2.965 4.563 17.828 1.00 96.56 109 PHE A O 1
ATOM 922 N N . LYS A 1 110 ? -3.643 6.483 16.875 1.00 96.62 110 LYS A N 1
ATOM 923 C CA . LYS A 1 110 ? -2.643 7.347 17.525 1.00 96.62 110 LYS A CA 1
ATOM 924 C C . LYS A 1 110 ? -2.687 7.228 19.049 1.00 96.62 110 LYS A C 1
ATOM 926 O O . LYS A 1 110 ? -1.648 7.083 19.686 1.00 96.62 110 LYS A O 1
ATOM 931 N N . LYS A 1 111 ? -3.885 7.225 19.643 1.00 97.88 111 LYS A N 1
ATOM 932 C CA . LYS A 1 111 ? -4.060 7.094 21.099 1.00 97.88 111 LYS A CA 1
ATOM 933 C C . LYS A 1 111 ? -3.554 5.754 21.649 1.00 97.88 111 LYS A C 1
ATOM 935 O O . LYS A 1 111 ? -3.070 5.711 22.777 1.00 97.88 111 LYS A O 1
ATOM 940 N N . TYR A 1 112 ? -3.679 4.669 20.885 1.00 97.69 112 TYR A N 1
ATOM 941 C CA . TYR A 1 112 ? -3.359 3.305 21.329 1.00 97.69 112 TYR A CA 1
ATOM 942 C C . TYR A 1 112 ? -2.203 2.660 20.554 1.00 97.69 112 TYR A C 1
ATOM 944 O O . TYR A 1 112 ? -2.048 1.438 20.590 1.00 97.69 112 TYR A O 1
ATOM 952 N N . GLN A 1 113 ? -1.376 3.464 19.885 1.00 96.50 113 GLN A N 1
ATOM 953 C CA . GLN A 1 113 ? -0.382 3.000 18.918 1.00 96.50 113 GLN A CA 1
ATOM 954 C C . GLN A 1 113 ? 0.572 1.949 19.500 1.00 96.50 113 GLN A C 1
ATOM 956 O O . GLN A 1 113 ? 0.834 0.944 18.849 1.00 96.50 113 GLN A O 1
ATOM 961 N N . ALA A 1 114 ? 1.044 2.133 20.739 1.00 95.75 114 ALA A N 1
ATOM 962 C CA . ALA A 1 114 ? 1.935 1.174 21.397 1.00 95.75 114 ALA A CA 1
ATOM 963 C C . ALA A 1 114 ? 1.270 -0.199 21.601 1.00 95.75 114 ALA A C 1
ATOM 965 O O . ALA A 1 114 ? 1.847 -1.232 21.268 1.00 95.75 114 ALA A O 1
ATOM 966 N N . ASN A 1 115 ? 0.029 -0.214 22.095 1.00 95.69 115 ASN A N 1
ATOM 967 C CA . ASN A 1 115 ? -0.705 -1.451 22.359 1.00 95.69 115 ASN A CA 1
ATOM 968 C C . ASN A 1 115 ? -1.058 -2.170 21.053 1.00 95.69 115 ASN A C 1
ATOM 970 O O . ASN A 1 115 ? -0.894 -3.384 20.954 1.00 95.69 115 ASN A O 1
ATOM 974 N N . ILE A 1 116 ? -1.511 -1.420 20.043 1.00 94.81 116 ILE A N 1
ATOM 975 C CA . ILE A 1 116 ? -1.788 -1.961 18.708 1.00 94.81 116 ILE A CA 1
ATOM 976 C C . ILE A 1 116 ? -0.500 -2.521 18.097 1.00 94.81 116 ILE A C 1
ATOM 978 O O . ILE A 1 116 ? -0.519 -3.623 17.560 1.00 94.81 116 ILE A O 1
ATOM 982 N N . GLY A 1 117 ? 0.626 -1.818 18.240 1.00 92.75 117 GLY A N 1
ATOM 983 C CA . GLY A 1 117 ? 1.935 -2.266 17.769 1.00 92.75 117 GLY A CA 1
ATOM 984 C C . GLY A 1 117 ? 2.383 -3.585 18.399 1.00 92.75 117 GLY A C 1
ATOM 985 O O . GLY A 1 117 ? 2.813 -4.476 17.674 1.00 92.75 117 GLY A O 1
ATOM 986 N N . ILE A 1 118 ? 2.221 -3.756 19.716 1.00 93.62 118 ILE A N 1
ATOM 987 C CA . ILE A 1 118 ? 2.527 -5.027 20.400 1.00 93.62 118 ILE A CA 1
ATOM 988 C C . ILE A 1 118 ? 1.633 -6.153 19.876 1.00 93.62 118 ILE A C 1
ATOM 990 O O . ILE A 1 118 ? 2.121 -7.247 19.609 1.00 93.62 118 ILE A O 1
ATOM 994 N N . ILE A 1 119 ? 0.336 -5.899 19.694 1.00 91.81 119 ILE A N 1
ATOM 995 C CA . ILE A 1 119 ? -0.583 -6.907 19.154 1.00 91.81 119 ILE A CA 1
ATOM 996 C C . ILE A 1 119 ? -0.167 -7.292 17.727 1.00 91.81 119 ILE A C 1
ATOM 998 O O . ILE A 1 119 ? -0.013 -8.475 17.439 1.00 91.81 119 ILE A O 1
ATOM 1002 N N . LEU A 1 120 ? 0.085 -6.320 16.849 1.00 90.50 120 LEU A N 1
ATOM 1003 C CA . LEU A 1 120 ? 0.519 -6.585 15.474 1.00 90.50 120 LEU A CA 1
ATOM 1004 C C . LEU A 1 120 ? 1.864 -7.328 15.430 1.00 90.50 120 LEU A C 1
ATOM 1006 O O . LEU A 1 120 ? 2.009 -8.310 14.706 1.00 90.50 120 LEU A O 1
ATOM 1010 N N . GLY A 1 121 ? 2.839 -6.897 16.229 1.00 88.25 121 GLY A N 1
ATOM 1011 C CA . GLY A 1 121 ? 4.177 -7.482 16.243 1.00 88.25 121 GLY A CA 1
ATOM 1012 C C . GLY A 1 121 ? 4.227 -8.881 16.855 1.00 88.25 121 GLY A C 1
ATOM 1013 O O . GLY A 1 121 ? 4.908 -9.754 16.326 1.00 88.25 121 GLY A O 1
ATOM 1014 N N . CYS A 1 122 ? 3.506 -9.117 17.952 1.00 88.69 122 CYS A N 1
ATOM 1015 C CA . CYS A 1 122 ? 3.584 -10.378 18.694 1.00 88.69 122 CYS A CA 1
ATOM 1016 C C . CYS A 1 122 ? 2.508 -11.399 18.308 1.00 88.69 122 CYS A C 1
ATOM 1018 O O . CYS A 1 122 ? 2.700 -12.576 18.590 1.00 88.69 122 CYS A O 1
ATOM 1020 N N . TYR A 1 123 ? 1.397 -10.986 17.690 1.00 84.25 123 TYR A N 1
ATOM 1021 C CA . TYR A 1 123 ? 0.348 -11.911 17.240 1.00 84.25 123 TYR A CA 1
ATOM 1022 C C . TYR A 1 123 ? 0.265 -12.012 15.721 1.00 84.25 123 TYR A C 1
ATOM 1024 O O . TYR A 1 123 ? 0.214 -13.126 15.203 1.00 84.25 123 TYR A O 1
ATOM 1032 N N . SER A 1 124 ? 0.275 -10.889 14.995 1.00 85.25 124 SER A N 1
ATOM 1033 C CA . SER A 1 124 ? 0.095 -10.938 13.539 1.00 85.25 124 SER A CA 1
ATOM 1034 C C . SER A 1 124 ? 1.332 -11.472 12.820 1.00 85.25 124 SER A C 1
ATOM 1036 O O . SER A 1 124 ? 1.187 -12.336 11.964 1.00 85.25 124 SER A O 1
ATOM 1038 N N . LEU A 1 125 ? 2.544 -11.024 13.173 1.00 76.44 125 LEU A N 1
ATOM 1039 C CA . LEU A 1 125 ? 3.760 -11.505 12.498 1.00 76.44 125 LEU A CA 1
ATOM 1040 C C . LEU A 1 125 ? 3.975 -13.017 12.652 1.00 76.44 125 LEU A C 1
ATOM 1042 O O . LEU A 1 125 ? 4.172 -13.657 11.623 1.00 76.44 125 LEU A O 1
ATOM 1046 N N . PRO A 1 126 ? 3.897 -13.630 13.854 1.00 76.62 126 PRO A N 1
ATOM 1047 C CA . PRO A 1 126 ? 4.031 -15.083 13.971 1.00 76.62 126 PRO A CA 1
ATOM 1048 C C . PRO A 1 126 ? 2.981 -15.848 13.165 1.00 76.62 126 PRO A C 1
ATOM 1050 O O . PRO A 1 126 ? 3.290 -16.894 12.609 1.00 76.62 126 PRO A O 1
ATOM 1053 N N . TYR A 1 127 ? 1.766 -15.306 13.056 1.00 73.31 127 TYR A N 1
ATOM 1054 C CA . TYR A 1 127 ? 0.710 -15.902 12.242 1.00 73.31 127 TYR A CA 1
ATOM 1055 C C . TYR A 1 127 ? 1.016 -15.858 10.734 1.00 73.31 127 TYR A C 1
ATOM 1057 O O . TYR A 1 127 ? 0.562 -16.727 10.004 1.00 73.31 127 TYR A O 1
ATOM 1065 N N . CYS A 1 128 ? 1.809 -14.893 10.258 1.00 68.06 128 CYS A N 1
ATOM 1066 C CA . CYS A 1 128 ? 2.204 -14.799 8.847 1.00 68.06 128 CYS A CA 1
ATOM 1067 C C . CYS A 1 128 ? 3.299 -15.800 8.427 1.00 68.06 128 CYS A C 1
ATOM 1069 O O . CYS A 1 128 ? 3.576 -15.903 7.234 1.00 68.06 128 CYS A O 1
ATOM 1071 N N . TYR A 1 129 ? 3.944 -16.493 9.375 1.00 70.25 129 TYR A N 1
ATOM 1072 C CA . TYR A 1 129 ? 5.038 -17.443 9.111 1.00 70.25 129 TYR A CA 1
ATOM 1073 C C . TYR A 1 129 ? 4.671 -18.914 9.377 1.00 70.25 129 TYR A C 1
ATOM 1075 O O . TYR A 1 129 ? 5.528 -19.782 9.200 1.00 70.25 129 TYR A O 1
ATOM 1083 N N . LEU A 1 130 ? 3.444 -19.188 9.835 1.00 53.53 130 LEU A N 1
ATOM 1084 C CA . LEU A 1 130 ? 2.907 -20.535 10.076 1.00 53.53 130 LEU A CA 1
ATOM 1085 C C . LEU A 1 130 ? 2.057 -20.998 8.891 1.00 53.53 130 LEU A C 1
ATOM 1087 O O . LEU A 1 130 ? 2.147 -22.203 8.567 1.00 53.53 130 LEU A O 1
#

Sequence (130 aa):
MHFAGIYYERGQTKPVFFVFLRKQHMYFKMEEGLDAYRQKGDLLADELMQKLFEKHGHKLGAILMPFLSDFDTHDFSEQDDETKAFFENNKSLPPFYDLKEIVRATDFFKKYQANIGIILGCYSLPYCYL

Secondary structure (DSSP, 8-state):
---------TT-SS----------------SS-HHHHHT---HHHHHHHHHHHHHHGGGHHHHHHHHHH-SS----TTS-HHHHHHHHHH-PPPTT--HHHHHHHHHHHHHTHHHHHHHIIIIIHHHTT-

Radius of gyration: 23.57 Å; chains: 1; bounding box: 57×36×61 Å

Foldseek 3Di:
DDDFDWDDDPPDPDTDGDDPDDDDDPDPPCVDDPVVVVPDDDVLVVVLVVVLCVVQPPCSCVVCVVCVPDPPDNDCPPPDPSVVVSCVVVVDDDPPDDPVVVVVVVVVCVVCVVVVVCCCVVPVVVVVVD

pLDDT: mean 77.11, std 20.9, range [28.31, 97.88]